Protein AF-A0A1D8UUL6-F1 (afdb_monomer_lite)

Radius of gyration: 11.53 Å; chains: 1; bounding box: 30×19×29 Å

Sequence (70 aa):
MNAEDIDEWLDSWIEDNYERFEDPNQAVSLCLKDASATGIAEADVVDAAGGDLAAHLIAESMAIAEARED

Secondary structure (DSSP, 8-state):
--HHHHHHHHHHHHHHHGGG-SSHHHHHHHHHHHHHHHT--HHHHHHHTTT-HHHHHHHHHHHHHHHHH-

Structure (mmCIF, N/CA/C/O backbone):
data_AF-A0A1D8UUL6-F1
#
_entry.id   AF-A0A1D8UUL6-F1
#
loop_
_atom_site.group_PDB
_atom_site.id
_atom_site.type_symbol
_atom_site.label_atom_id
_atom_site.label_alt_id
_atom_site.label_comp_id
_atom_site.label_asym_id
_atom_site.label_entity_id
_atom_site.label_seq_id
_atom_site.pdbx_PDB_ins_code
_atom_site.Cartn_x
_atom_site.Cartn_y
_atom_site.Cartn_z
_atom_site.occupancy
_atom_site.B_iso_or_equiv
_atom_site.auth_seq_id
_atom_site.auth_comp_id
_atom_site.auth_asym_id
_atom_site.auth_atom_id
_atom_site.pdbx_PDB_model_num
ATOM 1 N N . MET A 1 1 ? -6.914 -7.709 13.670 1.00 79.56 1 MET A N 1
ATOM 2 C CA . MET A 1 1 ? -5.670 -7.841 12.903 1.00 79.56 1 MET A CA 1
ATOM 3 C C . MET A 1 1 ? -4.619 -7.066 13.676 1.00 79.56 1 MET A C 1
ATOM 5 O O . MET A 1 1 ? -4.959 -6.002 14.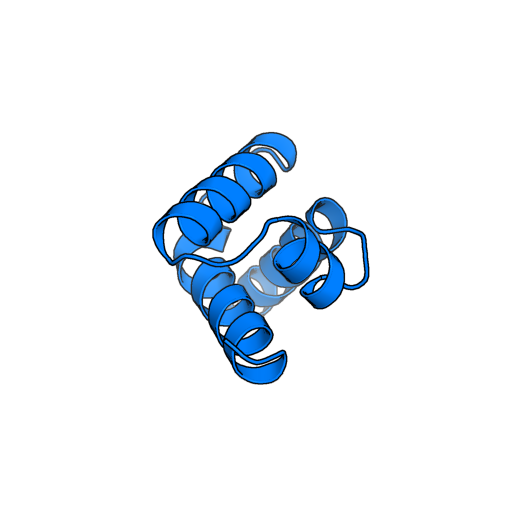187 1.00 79.56 1 MET A O 1
ATOM 9 N N . ASN A 1 2 ? -3.460 -7.661 13.939 1.00 93.00 2 ASN A N 1
ATOM 10 C CA . A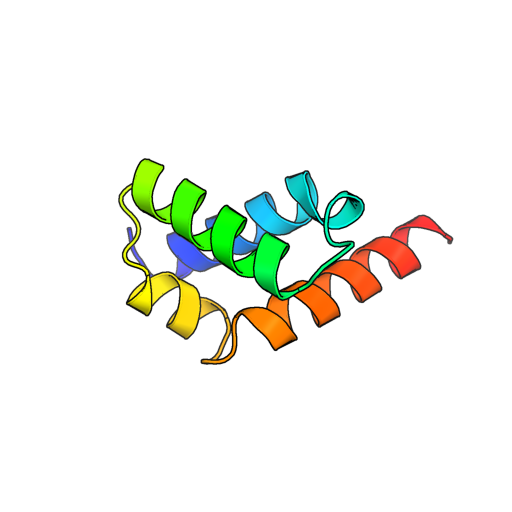SN A 1 2 ? -2.327 -6.963 14.550 1.00 93.00 2 ASN A CA 1
ATOM 11 C C . ASN A 1 2 ? -1.485 -6.276 13.447 1.00 93.00 2 ASN A C 1
ATOM 13 O O . ASN A 1 2 ? -1.853 -6.363 12.284 1.00 93.00 2 ASN A O 1
ATOM 17 N N . ALA A 1 3 ? -0.404 -5.577 13.803 1.00 92.31 3 ALA A N 1
ATOM 18 C CA . ALA A 1 3 ? 0.437 -4.888 12.817 1.00 92.31 3 ALA A CA 1
ATOM 19 C C . ALA A 1 3 ? 1.132 -5.855 11.838 1.00 92.31 3 ALA A C 1
ATOM 21 O O . ALA A 1 3 ? 1.075 -5.635 10.639 1.00 92.31 3 ALA A O 1
ATOM 22 N N . GLU A 1 4 ? 1.687 -6.962 12.336 1.00 95.44 4 GLU A N 1
ATOM 23 C CA . GLU A 1 4 ? 2.350 -7.995 11.521 1.00 95.44 4 GLU A CA 1
ATOM 24 C C . GLU A 1 4 ? 1.376 -8.635 10.518 1.00 95.44 4 GLU A C 1
ATOM 26 O O . GLU A 1 4 ? 1.702 -8.779 9.348 1.00 95.44 4 GLU A O 1
ATOM 31 N N . ASP A 1 5 ? 0.139 -8.919 10.938 1.00 96.88 5 ASP A N 1
ATOM 32 C CA . ASP A 1 5 ? -0.911 -9.430 10.049 1.00 96.88 5 ASP A CA 1
ATOM 33 C C . ASP A 1 5 ? -1.242 -8.434 8.907 1.00 96.88 5 ASP A C 1
ATOM 35 O O . ASP A 1 5 ? -1.681 -8.845 7.833 1.00 96.88 5 ASP A O 1
ATOM 39 N N . ILE A 1 6 ? -1.123 -7.122 9.156 1.00 97.19 6 ILE A N 1
ATOM 40 C CA . ILE A 1 6 ? -1.421 -6.065 8.174 1.00 97.19 6 ILE A CA 1
ATOM 41 C C . ILE A 1 6 ? -0.240 -5.872 7.228 1.00 97.19 6 ILE A C 1
ATOM 43 O O . ILE A 1 6 ? -0.472 -5.733 6.029 1.00 97.19 6 ILE A O 1
ATOM 47 N N . ASP A 1 7 ? 0.987 -5.909 7.748 1.00 96.00 7 ASP A N 1
ATOM 48 C CA . ASP A 1 7 ? 2.211 -5.887 6.944 1.00 96.00 7 ASP A CA 1
ATOM 49 C C . ASP A 1 7 ? 2.220 -7.085 5.978 1.00 96.00 7 ASP A C 1
ATOM 51 O O . ASP A 1 7 ? 2.303 -6.901 4.767 1.00 96.00 7 ASP A O 1
ATOM 55 N N . GLU A 1 8 ? 1.978 -8.306 6.478 1.00 96.94 8 GLU A N 1
ATOM 56 C CA . GLU A 1 8 ? 1.884 -9.513 5.640 1.00 96.94 8 GLU A CA 1
ATOM 57 C C . GLU A 1 8 ? 0.758 -9.427 4.598 1.00 96.94 8 GLU A C 1
ATOM 59 O O . GLU A 1 8 ? 0.898 -9.902 3.463 1.00 96.94 8 GLU A O 1
ATOM 64 N N . TRP A 1 9 ? -0.383 -8.838 4.973 1.00 97.81 9 TRP A N 1
ATOM 65 C CA . TRP A 1 9 ? -1.486 -8.607 4.045 1.00 97.81 9 TRP A CA 1
ATOM 66 C C . TRP A 1 9 ? -1.095 -7.617 2.944 1.00 97.81 9 TRP A C 1
ATOM 68 O O . TRP A 1 9 ? -1.418 -7.860 1.780 1.00 97.81 9 TRP A O 1
ATOM 78 N N . LEU A 1 10 ? -0.420 -6.519 3.298 1.00 97.50 10 LEU A N 1
ATOM 79 C CA . LEU A 1 10 ? -0.005 -5.478 2.363 1.00 97.50 10 LEU A CA 1
ATOM 80 C C . LEU A 1 10 ? 1.035 -6.020 1.380 1.00 97.50 10 LEU A C 1
ATOM 82 O O . LEU A 1 10 ? 0.852 -5.852 0.175 1.00 97.50 10 LEU A O 1
ATOM 86 N N . ASP A 1 11 ? 2.038 -6.747 1.873 1.00 95.88 11 ASP A N 1
ATOM 87 C CA . ASP A 1 11 ? 3.059 -7.402 1.050 1.00 95.88 11 ASP A CA 1
ATOM 88 C C . ASP A 1 11 ? 2.415 -8.369 0.048 1.00 95.88 11 ASP A C 1
ATOM 90 O O . ASP A 1 11 ? 2.611 -8.253 -1.165 1.00 95.88 11 ASP A O 1
ATOM 94 N N . SER A 1 12 ? 1.546 -9.264 0.534 1.00 96.75 12 SER A N 1
ATOM 95 C CA . SER A 1 12 ? 0.827 -10.219 -0.323 1.00 96.75 12 SER A CA 1
ATOM 96 C C . SER A 1 12 ? -0.043 -9.506 -1.364 1.00 96.75 12 SER A C 1
ATOM 98 O O . SER A 1 12 ? -0.104 -9.905 -2.527 1.00 96.75 12 SER A O 1
ATOM 100 N N . TRP A 1 13 ? -0.727 -8.430 -0.963 1.00 96.94 13 TRP A N 1
ATOM 101 C CA . TRP A 1 13 ? -1.568 -7.658 -1.871 1.00 96.94 13 TRP A CA 1
ATOM 102 C C . TRP A 1 13 ? -0.743 -6.985 -2.975 1.00 96.94 13 TRP A C 1
ATOM 104 O O . TRP A 1 13 ? -1.186 -6.959 -4.128 1.00 96.94 13 TRP A O 1
ATOM 114 N N . ILE A 1 14 ? 0.446 -6.466 -2.650 1.00 95.94 14 ILE A N 1
ATOM 115 C CA . ILE A 1 14 ? 1.371 -5.882 -3.626 1.00 95.94 14 ILE A CA 1
ATOM 116 C C . ILE A 1 14 ? 1.846 -6.957 -4.603 1.00 95.94 14 ILE A C 1
ATOM 118 O O . ILE A 1 14 ? 1.719 -6.759 -5.811 1.00 95.94 14 ILE A O 1
ATOM 122 N N . GLU A 1 15 ? 2.313 -8.109 -4.120 1.00 94.44 15 GLU A N 1
ATOM 123 C CA . GLU A 1 15 ? 2.765 -9.216 -4.976 1.00 94.44 15 GLU A CA 1
ATOM 124 C C . GLU A 1 15 ? 1.692 -9.669 -5.981 1.00 94.44 15 GLU A C 1
ATOM 126 O O . GLU A 1 15 ? 1.999 -9.936 -7.149 1.00 94.44 15 GLU A O 1
ATOM 131 N N . ASP A 1 16 ? 0.427 -9.692 -5.557 1.00 95.06 16 ASP A N 1
ATOM 132 C CA . ASP A 1 16 ? -0.712 -10.080 -6.393 1.00 95.06 16 ASP A CA 1
ATOM 133 C C . ASP A 1 16 ? -1.138 -8.997 -7.404 1.00 95.06 16 ASP A C 1
ATOM 135 O O . ASP A 1 16 ? -1.796 -9.306 -8.405 1.00 95.06 16 ASP A O 1
ATOM 139 N N . ASN A 1 17 ? -0.815 -7.720 -7.160 1.00 93.62 17 ASN A N 1
ATOM 140 C CA . ASN A 1 17 ? -1.375 -6.596 -7.922 1.00 93.62 17 ASN A CA 1
ATOM 141 C C . ASN A 1 17 ? -0.348 -5.662 -8.582 1.00 93.62 17 ASN A C 1
ATOM 143 O O . ASN A 1 17 ? -0.780 -4.838 -9.390 1.00 93.62 17 ASN A O 1
ATOM 147 N N . TYR A 1 18 ? 0.958 -5.780 -8.313 1.00 90.75 18 TYR A N 1
ATOM 148 C CA . TYR A 1 18 ? 1.980 -4.819 -8.768 1.00 90.75 18 TYR A CA 1
ATOM 149 C C . TYR A 1 18 ? 1.991 -4.606 -10.296 1.00 90.75 18 TYR A C 1
ATOM 151 O O . TYR A 1 18 ? 2.179 -3.490 -10.775 1.00 90.75 18 TYR A O 1
ATOM 159 N N . GLU A 1 19 ? 1.670 -5.637 -11.087 1.00 89.75 19 GLU A N 1
ATOM 160 C CA . GLU A 1 19 ? 1.566 -5.554 -12.560 1.00 89.75 19 GLU A CA 1
ATOM 161 C C . GLU A 1 19 ? 0.471 -4.586 -13.039 1.00 89.75 19 GLU A C 1
ATOM 163 O O . GLU A 1 19 ? 0.429 -4.205 -14.206 1.00 89.75 19 GLU A O 1
ATOM 168 N N . ARG A 1 20 ? -0.442 -4.197 -12.145 1.00 84.31 20 ARG A N 1
ATOM 169 C CA . ARG A 1 20 ? -1.589 -3.327 -12.421 1.00 84.31 20 ARG A CA 1
ATOM 170 C C . ARG A 1 20 ? -1.331 -1.879 -11.999 1.00 84.31 20 ARG A C 1
ATOM 172 O O . ARG A 1 20 ? -2.235 -1.054 -12.138 1.00 84.31 20 ARG A O 1
ATOM 179 N N . PHE A 1 21 ? -0.150 -1.552 -11.466 1.00 85.38 21 PHE A N 1
ATOM 180 C CA . PHE A 1 21 ? 0.170 -0.219 -10.940 1.00 85.38 21 PHE A CA 1
ATOM 181 C C . PHE A 1 21 ? 0.613 0.737 -12.058 1.00 85.38 21 PHE A C 1
ATOM 183 O O . PHE A 1 21 ? 1.712 1.282 -12.047 1.00 85.38 21 PHE A O 1
ATOM 190 N N . GLU A 1 22 ? -0.258 0.962 -13.044 1.00 77.75 22 GLU A N 1
ATOM 191 C CA . GLU A 1 22 ? -0.006 1.948 -14.106 1.00 77.75 22 GLU A CA 1
ATOM 192 C C . GLU A 1 22 ? -0.222 3.394 -13.616 1.00 77.75 22 GLU A C 1
ATOM 194 O O . GLU A 1 22 ? 0.432 4.323 -14.092 1.00 77.75 22 GLU A O 1
ATOM 199 N N . ASP A 1 23 ? -1.124 3.586 -12.644 1.00 82.69 23 ASP A N 1
ATOM 200 C CA . ASP A 1 23 ? -1.417 4.869 -11.995 1.00 82.69 23 ASP A CA 1
ATOM 201 C C . ASP A 1 23 ? -1.353 4.715 -10.463 1.00 82.69 23 ASP A C 1
ATOM 203 O O . ASP A 1 23 ? -2.172 3.988 -9.884 1.00 82.69 23 ASP A O 1
ATOM 207 N N . PRO A 1 24 ? -0.442 5.432 -9.778 1.00 80.38 24 PRO A N 1
ATOM 208 C CA . PRO A 1 24 ? -0.330 5.406 -8.321 1.00 80.38 24 PRO A CA 1
ATOM 209 C C . PRO A 1 24 ? -1.634 5.716 -7.579 1.00 80.38 24 PRO A C 1
ATOM 211 O O . PRO A 1 24 ? -1.927 5.097 -6.558 1.00 80.38 24 PRO A O 1
ATOM 214 N N . ASN A 1 25 ? -2.461 6.633 -8.089 1.00 87.31 25 ASN A N 1
ATOM 215 C CA . ASN A 1 25 ? -3.723 6.982 -7.429 1.00 87.31 25 ASN A CA 1
ATOM 216 C C . ASN A 1 25 ? -4.738 5.838 -7.518 1.00 87.31 25 ASN A C 1
ATOM 218 O O . ASN A 1 25 ? -5.521 5.610 -6.592 1.00 87.31 25 ASN A O 1
ATOM 222 N N . GLN A 1 26 ? -4.722 5.105 -8.633 1.00 91.06 26 GLN A N 1
ATOM 223 C CA . GLN A 1 26 ? -5.567 3.935 -8.819 1.00 91.06 26 GLN A CA 1
ATOM 224 C C . GLN A 1 26 ? -5.107 2.773 -7.932 1.00 91.06 26 GLN A C 1
ATOM 226 O O . GLN A 1 26 ? -5.957 2.117 -7.330 1.00 91.06 26 GLN A O 1
ATOM 231 N N . ALA A 1 27 ? -3.793 2.555 -7.812 1.00 92.94 27 ALA A N 1
ATOM 232 C CA . ALA A 1 27 ? -3.219 1.532 -6.939 1.00 92.94 27 ALA A CA 1
ATOM 233 C C . ALA A 1 27 ? -3.599 1.770 -5.468 1.00 92.94 27 ALA A C 1
ATOM 235 O O . ALA A 1 27 ? -4.128 0.867 -4.822 1.00 92.94 27 ALA A O 1
ATOM 236 N N . VAL A 1 28 ? -3.457 3.008 -4.977 1.00 96.12 28 VAL A N 1
ATOM 237 C CA . VAL A 1 28 ? -3.894 3.397 -3.623 1.00 96.12 28 VAL A CA 1
ATOM 238 C C . VAL A 1 28 ? -5.389 3.148 -3.433 1.00 96.12 28 VAL A C 1
ATOM 240 O O . VAL A 1 28 ? -5.797 2.511 -2.464 1.00 96.12 28 VAL A O 1
ATOM 243 N N . SER A 1 29 ? -6.225 3.610 -4.370 1.00 95.56 29 SER A N 1
ATOM 244 C CA . SER A 1 29 ? -7.675 3.430 -4.255 1.00 95.56 29 SER A CA 1
ATOM 245 C C . SER A 1 29 ? -8.091 1.958 -4.273 1.00 95.56 29 SER A C 1
ATOM 247 O O . SER A 1 29 ? -9.087 1.616 -3.633 1.00 95.56 29 SER A O 1
ATOM 249 N N . LEU A 1 30 ? -7.390 1.105 -5.023 1.00 95.94 30 LEU A N 1
ATOM 250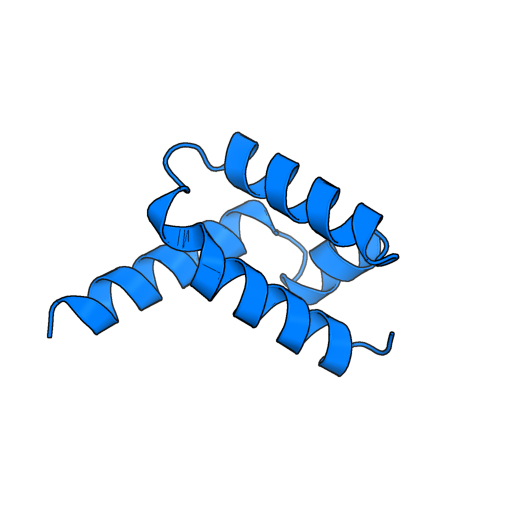 C CA . LEU A 1 30 ? -7.661 -0.329 -5.070 1.00 95.94 30 LEU A CA 1
ATOM 251 C C . LEU A 1 30 ? -7.212 -1.012 -3.773 1.00 95.94 30 LEU A C 1
ATOM 253 O O . LEU A 1 30 ? -8.011 -1.734 -3.183 1.00 95.94 30 LEU A O 1
ATOM 257 N N . CYS A 1 31 ? -6.003 -0.706 -3.297 1.00 97.38 31 CYS A N 1
ATOM 258 C CA . CYS A 1 31 ? -5.453 -1.221 -2.042 1.00 97.38 31 CYS A CA 1
ATOM 259 C C . CYS A 1 31 ? -6.397 -0.944 -0.870 1.00 97.38 31 CYS A C 1
ATOM 261 O O . CYS A 1 31 ? -6.859 -1.865 -0.201 1.00 97.38 31 CYS A O 1
ATOM 263 N N . LEU A 1 32 ? -6.792 0.319 -0.683 1.00 97.81 32 LEU A N 1
ATOM 264 C CA . LEU A 1 32 ? -7.676 0.715 0.416 1.00 97.81 32 LEU A CA 1
ATOM 265 C C . LEU A 1 32 ? -9.074 0.092 0.314 1.00 97.81 32 LEU A C 1
ATOM 267 O O . LEU A 1 32 ? -9.702 -0.225 1.327 1.00 97.81 32 LEU A O 1
ATOM 271 N N . LYS A 1 33 ? -9.575 -0.109 -0.909 1.00 97.62 33 LYS A N 1
ATOM 272 C CA . LYS A 1 33 ? -10.856 -0.783 -1.134 1.00 97.62 33 LYS A CA 1
ATOM 273 C C . LYS A 1 33 ? -10.789 -2.256 -0.727 1.00 97.62 33 LYS A C 1
ATOM 275 O O . LYS A 1 33 ? -11.715 -2.733 -0.067 1.00 97.62 33 LYS A O 1
ATOM 280 N N . ASP A 1 34 ? -9.732 -2.959 -1.115 1.00 97.75 34 ASP A N 1
ATOM 281 C CA . ASP A 1 34 ? -9.561 -4.376 -0.796 1.00 97.75 34 ASP A CA 1
ATOM 282 C C . ASP A 1 34 ? -9.265 -4.571 0.699 1.00 97.75 34 ASP A C 1
ATOM 284 O O . ASP A 1 34 ? -9.867 -5.443 1.325 1.00 97.75 34 ASP A O 1
ATOM 288 N N . ALA A 1 35 ? -8.468 -3.684 1.305 1.00 97.56 35 ALA A N 1
ATOM 289 C CA . ALA A 1 35 ? -8.245 -3.621 2.751 1.00 97.56 35 ALA A CA 1
ATOM 290 C C . ALA A 1 35 ? -9.560 -3.464 3.529 1.00 97.56 35 ALA A C 1
ATOM 292 O O . ALA A 1 35 ? -9.850 -4.187 4.483 1.00 97.56 35 ALA A O 1
ATOM 293 N N . SER A 1 36 ? -10.422 -2.544 3.086 1.00 97.44 36 SER A N 1
ATOM 294 C CA . SER A 1 36 ? -11.725 -2.336 3.717 1.00 97.44 36 SER A CA 1
ATOM 295 C C . SER A 1 36 ? -12.619 -3.577 3.605 1.00 97.44 36 SER A C 1
ATOM 297 O O . SER A 1 36 ? -13.348 -3.898 4.547 1.00 97.44 36 SER A O 1
ATOM 299 N N . ALA A 1 37 ? -12.540 -4.311 2.490 1.00 97.38 37 ALA A N 1
ATOM 300 C CA . ALA A 1 37 ? -13.284 -5.552 2.295 1.00 97.38 37 ALA A CA 1
ATOM 301 C C . ALA A 1 37 ? -12.809 -6.696 3.214 1.00 97.38 37 ALA A C 1
ATOM 303 O O . ALA A 1 37 ? -13.610 -7.573 3.543 1.00 97.38 37 ALA A O 1
ATOM 304 N N . THR A 1 38 ? -11.549 -6.675 3.662 1.00 95.31 38 THR A N 1
ATOM 305 C CA . THR A 1 38 ? -10.989 -7.624 4.643 1.00 95.31 38 THR A CA 1
ATOM 306 C C . THR A 1 38 ? -11.120 -7.147 6.095 1.00 95.31 38 THR A C 1
ATOM 308 O O . THR A 1 38 ? -10.824 -7.901 7.023 1.00 95.31 38 THR A O 1
ATOM 311 N N . GLY A 1 39 ? -11.644 -5.936 6.311 1.00 96.50 39 GLY A N 1
ATOM 312 C CA . GLY A 1 39 ? -11.871 -5.358 7.635 1.00 96.50 39 GLY A CA 1
ATOM 313 C C . GLY A 1 39 ? -10.662 -4.628 8.224 1.00 96.50 39 GLY A C 1
ATOM 314 O O . GLY A 1 39 ? -10.646 -4.386 9.431 1.00 96.50 39 GLY A O 1
ATOM 315 N N . ILE A 1 40 ? -9.674 -4.278 7.398 1.00 97.44 40 ILE A N 1
ATOM 316 C CA . ILE A 1 40 ? -8.520 -3.456 7.776 1.00 97.44 40 ILE A CA 1
ATOM 317 C C . ILE A 1 40 ? -8.907 -1.981 7.632 1.00 97.44 40 ILE A C 1
ATOM 319 O O . ILE A 1 40 ? -9.531 -1.582 6.642 1.00 97.44 40 ILE A O 1
ATOM 323 N N . ALA A 1 41 ? -8.584 -1.158 8.631 1.00 96.94 41 ALA A N 1
ATOM 324 C CA . ALA A 1 41 ? -8.844 0.272 8.545 1.00 96.94 41 ALA A CA 1
ATOM 325 C C . ALA A 1 41 ? -7.805 0.951 7.645 1.00 96.94 41 ALA A C 1
ATOM 327 O O . ALA A 1 41 ? -6.623 0.631 7.697 1.00 96.94 41 ALA A O 1
ATOM 328 N N . GLU A 1 42 ? -8.234 1.953 6.875 1.00 97.31 42 GLU A N 1
ATOM 329 C CA . GLU A 1 42 ? -7.342 2.750 6.018 1.00 97.31 42 GLU A CA 1
ATOM 330 C C . GLU A 1 42 ? -6.137 3.310 6.786 1.00 97.31 42 GLU A C 1
ATOM 332 O O . GLU A 1 42 ? -5.015 3.245 6.297 1.00 97.31 42 GLU A O 1
ATOM 337 N N . ALA A 1 43 ? -6.359 3.807 8.007 1.00 96.88 43 ALA A N 1
ATOM 338 C CA . ALA A 1 43 ? -5.289 4.336 8.847 1.00 96.88 43 ALA A CA 1
ATOM 339 C C . ALA A 1 43 ? -4.218 3.284 9.171 1.00 96.88 43 ALA A C 1
ATOM 341 O O . ALA A 1 43 ? -3.042 3.629 9.200 1.00 96.88 43 ALA A O 1
ATOM 342 N N . ASP A 1 44 ? -4.613 2.023 9.366 1.00 98.00 44 ASP A N 1
ATOM 343 C CA . ASP A 1 44 ? -3.673 0.951 9.687 1.00 98.00 44 ASP A CA 1
ATOM 344 C C . ASP A 1 44 ? -2.858 0.541 8.446 1.00 98.00 44 ASP A C 1
ATOM 346 O O . ASP A 1 44 ? -1.662 0.302 8.556 1.00 98.00 44 ASP A O 1
ATOM 350 N N . VAL A 1 45 ? -3.465 0.539 7.249 1.00 97.62 45 VAL A N 1
ATOM 351 C CA . VAL A 1 45 ? -2.741 0.295 5.980 1.00 97.62 45 VAL A CA 1
ATOM 352 C C . VAL A 1 45 ? -1.725 1.402 5.707 1.00 97.62 45 VAL A C 1
ATOM 354 O O . VAL A 1 45 ? -0.607 1.147 5.267 1.00 97.62 45 VAL A O 1
ATOM 357 N N . VAL A 1 46 ? -2.114 2.654 5.952 1.00 97.25 46 VAL A N 1
ATOM 358 C CA . VAL A 1 46 ? -1.219 3.800 5.766 1.00 97.25 46 VAL A CA 1
ATOM 359 C C . VAL A 1 46 ? -0.067 3.760 6.772 1.00 97.25 46 VAL A C 1
ATOM 361 O O . VAL A 1 46 ? 1.053 4.094 6.396 1.00 97.25 46 VAL A O 1
ATOM 364 N N . ASP A 1 47 ? -0.311 3.338 8.016 1.00 97.50 47 ASP A N 1
ATOM 365 C CA . ASP A 1 47 ? 0.738 3.176 9.033 1.00 97.50 47 ASP A CA 1
ATOM 366 C C . ASP A 1 47 ? 1.714 2.043 8.675 1.00 97.50 47 ASP A C 1
ATOM 368 O O . ASP A 1 47 ? 2.925 2.259 8.715 1.00 97.50 47 ASP A O 1
ATOM 372 N N . ALA A 1 48 ? 1.200 0.895 8.213 1.00 96.69 48 ALA A N 1
ATOM 373 C CA . ALA A 1 48 ? 1.997 -0.224 7.691 1.00 96.69 48 ALA A CA 1
ATOM 374 C C . ALA A 1 48 ? 2.916 0.206 6.531 1.00 96.69 48 ALA A C 1
ATOM 376 O O . ALA A 1 48 ? 4.091 -0.145 6.476 1.00 96.69 48 ALA A O 1
ATOM 377 N N . ALA A 1 49 ? 2.426 1.091 5.659 1.00 96.88 49 ALA A N 1
ATOM 378 C CA . ALA A 1 49 ? 3.212 1.684 4.577 1.00 96.88 49 ALA A CA 1
ATOM 379 C C . ALA A 1 49 ? 4.179 2.809 5.020 1.00 96.88 49 ALA A C 1
ATOM 381 O O . ALA A 1 49 ? 4.721 3.537 4.185 1.00 96.88 49 ALA A O 1
ATOM 382 N N . GLY A 1 50 ? 4.372 3.029 6.324 1.00 95.81 50 GLY A N 1
ATOM 383 C CA . GLY A 1 50 ? 5.247 4.081 6.849 1.00 95.81 50 GLY A CA 1
ATOM 384 C C . GLY A 1 50 ? 4.704 5.505 6.672 1.00 95.81 50 GLY A C 1
ATOM 385 O O . GLY A 1 50 ? 5.472 6.470 6.692 1.00 95.81 50 GLY A O 1
ATOM 386 N N . GLY A 1 51 ? 3.390 5.654 6.495 1.00 95.62 51 GLY A N 1
ATOM 387 C CA . GLY A 1 51 ? 2.687 6.935 6.391 1.00 95.62 51 GLY A CA 1
ATOM 388 C C . GLY A 1 51 ? 2.477 7.462 4.968 1.00 95.62 51 GLY A C 1
ATOM 389 O O . GLY A 1 51 ? 1.743 8.437 4.798 1.00 95.62 51 GLY A O 1
ATOM 390 N N . ASP A 1 52 ? 3.074 6.833 3.950 1.00 95.9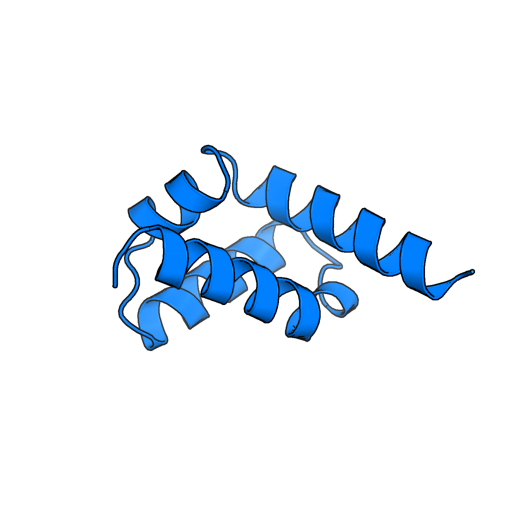4 52 ASP A N 1
ATOM 391 C CA . ASP A 1 52 ? 2.890 7.188 2.536 1.00 95.94 52 ASP A CA 1
ATOM 392 C C . ASP A 1 52 ? 2.661 5.934 1.683 1.00 95.94 52 ASP A C 1
ATOM 394 O O . ASP A 1 52 ? 3.575 5.369 1.078 1.00 95.94 52 ASP A O 1
ATOM 398 N N . LEU A 1 53 ? 1.395 5.512 1.624 1.00 95.94 53 LEU A N 1
ATOM 399 C CA . LEU A 1 53 ? 0.982 4.332 0.868 1.00 95.94 53 LEU A CA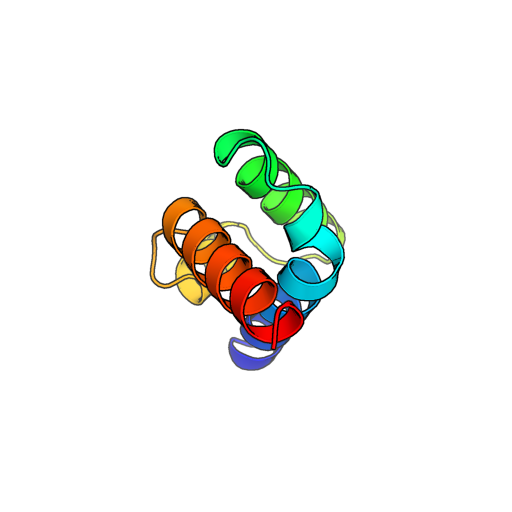 1
ATOM 400 C C . LEU A 1 53 ? 1.308 4.450 -0.626 1.00 95.94 53 LEU A C 1
ATOM 402 O O . LEU A 1 53 ? 1.700 3.466 -1.242 1.00 95.94 53 LEU A O 1
ATOM 406 N N . ALA A 1 54 ? 1.191 5.638 -1.223 1.00 94.38 54 ALA A N 1
ATOM 407 C CA . ALA A 1 54 ? 1.475 5.804 -2.646 1.00 94.38 54 ALA A CA 1
ATOM 408 C C . ALA A 1 54 ? 2.960 5.566 -2.948 1.00 94.38 54 ALA A C 1
ATOM 410 O O . ALA A 1 54 ? 3.290 4.835 -3.882 1.00 94.38 54 ALA A O 1
ATOM 411 N N . ALA A 1 55 ? 3.848 6.165 -2.149 1.00 94.12 55 ALA A N 1
ATOM 412 C CA . ALA A 1 55 ? 5.287 5.986 -2.302 1.00 94.12 55 ALA A CA 1
ATOM 413 C C . ALA A 1 55 ? 5.711 4.532 -2.057 1.00 94.12 55 ALA A C 1
ATOM 415 O O . ALA A 1 55 ? 6.512 3.997 -2.825 1.00 94.12 55 ALA A O 1
ATOM 416 N N . HIS A 1 56 ? 5.142 3.891 -1.034 1.00 95.56 56 HIS A N 1
ATOM 417 C CA . HIS A 1 56 ? 5.422 2.497 -0.703 1.00 95.56 56 HIS A CA 1
ATOM 418 C C . HIS A 1 56 ? 5.023 1.543 -1.842 1.00 95.56 56 HIS A C 1
ATOM 420 O O . HIS A 1 56 ? 5.863 0.791 -2.329 1.00 95.56 56 HIS A O 1
ATOM 426 N N . LEU A 1 57 ? 3.793 1.653 -2.363 1.00 94.94 57 LEU A N 1
ATOM 427 C CA . LEU A 1 57 ? 3.310 0.812 -3.467 1.00 94.94 57 LEU A CA 1
ATOM 428 C C . LEU A 1 57 ? 4.187 0.918 -4.726 1.00 94.94 57 LEU A C 1
ATOM 430 O O . LEU A 1 57 ? 4.439 -0.089 -5.388 1.00 94.94 57 LEU A O 1
ATOM 434 N N . ILE A 1 58 ? 4.664 2.122 -5.065 1.00 92.62 58 ILE A N 1
ATOM 435 C CA . ILE A 1 58 ? 5.570 2.328 -6.206 1.00 92.62 58 ILE A CA 1
ATOM 436 C C . ILE A 1 58 ? 6.923 1.654 -5.948 1.00 92.62 58 ILE A C 1
ATOM 438 O O . ILE A 1 58 ? 7.420 0.950 -6.827 1.00 92.62 58 ILE A O 1
ATOM 442 N N . ALA A 1 59 ? 7.515 1.876 -4.770 1.00 93.31 59 ALA A N 1
ATOM 443 C CA . ALA A 1 59 ? 8.834 1.350 -4.427 1.00 93.31 59 ALA A CA 1
ATOM 444 C C . ALA A 1 59 ? 8.863 -0.185 -4.465 1.00 93.31 59 ALA A C 1
ATOM 446 O O . ALA A 1 59 ? 9.717 -0.759 -5.141 1.00 93.31 59 ALA A O 1
ATOM 447 N N . GLU A 1 60 ? 7.889 -0.832 -3.825 1.00 95.06 60 GLU A N 1
ATOM 448 C CA . GLU A 1 60 ? 7.790 -2.294 -3.797 1.00 95.06 60 GLU A CA 1
ATOM 449 C C . GLU A 1 60 ? 7.531 -2.870 -5.195 1.00 95.06 60 GLU A C 1
ATOM 451 O O . GLU A 1 60 ? 8.158 -3.844 -5.605 1.00 95.06 60 GLU A O 1
ATOM 456 N N . SER A 1 61 ? 6.686 -2.220 -6.001 1.00 90.81 61 SER A N 1
ATOM 457 C CA . SER A 1 61 ? 6.411 -2.686 -7.369 1.00 90.81 61 SER A CA 1
ATOM 458 C C . SER A 1 61 ? 7.623 -2.619 -8.282 1.00 90.81 61 SER A C 1
ATOM 460 O O . SER A 1 61 ? 7.821 -3.511 -9.106 1.00 90.81 61 SER A O 1
ATOM 462 N N . MET A 1 62 ? 8.440 -1.571 -8.143 1.00 90.75 62 MET A N 1
ATOM 463 C CA . MET A 1 62 ? 9.708 -1.465 -8.862 1.00 90.75 62 MET A CA 1
ATOM 464 C C . MET A 1 62 ? 10.679 -2.560 -8.417 1.00 90.75 62 MET A C 1
ATOM 466 O O . MET A 1 62 ? 11.278 -3.209 -9.270 1.00 90.75 62 MET A O 1
ATOM 470 N N . ALA A 1 63 ? 10.787 -2.812 -7.109 1.00 92.31 63 ALA A N 1
ATOM 471 C CA . ALA A 1 63 ? 11.661 -3.852 -6.572 1.00 92.31 63 ALA A CA 1
ATOM 472 C C . ALA A 1 63 ? 11.259 -5.258 -7.056 1.00 92.31 63 ALA A C 1
ATOM 474 O O . ALA A 1 63 ? 12.116 -6.042 -7.462 1.00 92.31 63 ALA A O 1
ATOM 475 N N . ILE A 1 64 ? 9.957 -5.565 -7.080 1.00 91.31 64 ILE A N 1
ATOM 476 C CA . ILE A 1 64 ? 9.430 -6.840 -7.591 1.00 91.31 64 ILE A CA 1
ATOM 477 C C . ILE A 1 64 ? 9.683 -6.976 -9.095 1.00 91.31 64 ILE A C 1
ATOM 479 O O . ILE A 1 64 ? 10.077 -8.051 -9.552 1.00 91.31 64 ILE A O 1
ATOM 483 N N . ALA A 1 65 ? 9.462 -5.910 -9.870 1.00 89.25 65 ALA A N 1
ATOM 484 C CA . ALA A 1 65 ? 9.720 -5.919 -11.307 1.00 89.25 65 ALA A CA 1
ATOM 485 C C . ALA A 1 65 ? 11.205 -6.176 -11.607 1.00 89.25 65 ALA A C 1
ATOM 487 O O . ALA A 1 65 ? 11.507 -7.078 -12.385 1.00 89.25 65 ALA A O 1
ATOM 488 N N . GLU A 1 66 ? 12.118 -5.466 -10.934 1.00 90.31 66 GLU A N 1
ATOM 489 C CA . GLU A 1 66 ? 13.568 -5.666 -11.068 1.00 90.31 66 GLU A CA 1
ATOM 490 C C . GLU A 1 66 ? 13.981 -7.100 -10.696 1.00 90.31 66 GLU A C 1
ATOM 492 O O . GLU A 1 66 ? 14.743 -7.733 -11.422 1.00 90.31 66 GLU A O 1
ATOM 497 N N . ALA A 1 67 ? 13.425 -7.659 -9.616 1.00 90.44 67 ALA A N 1
ATOM 498 C CA . ALA A 1 67 ? 13.736 -9.018 -9.170 1.00 90.44 67 ALA A CA 1
ATOM 499 C C . ALA A 1 67 ? 13.253 -10.128 -10.128 1.00 90.44 67 ALA A C 1
ATOM 501 O O . ALA A 1 67 ? 13.734 -11.256 -10.034 1.00 90.44 67 ALA A O 1
ATOM 502 N N . ARG A 1 68 ? 12.295 -9.844 -11.023 1.00 84.69 68 ARG A N 1
ATOM 503 C CA . ARG A 1 68 ? 11.791 -10.803 -12.028 1.00 84.69 68 ARG A CA 1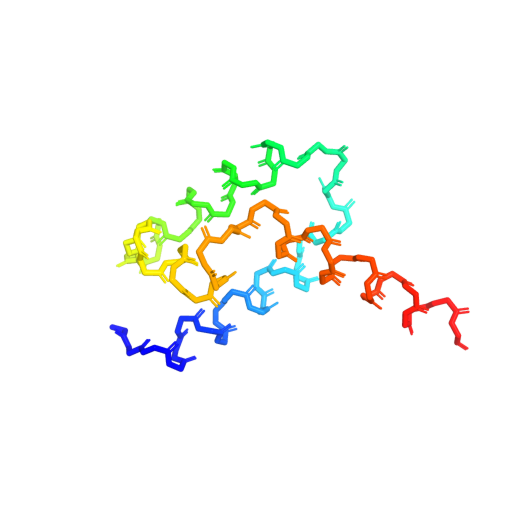
ATOM 504 C C . ARG A 1 68 ? 12.559 -10.769 -13.352 1.00 84.69 68 ARG A C 1
ATOM 506 O O . ARG A 1 68 ? 12.365 -11.671 -14.168 1.00 84.69 68 ARG A O 1
ATOM 513 N N . GLU A 1 69 ? 13.361 -9.734 -13.596 1.00 75.62 69 GLU A N 1
ATOM 514 C CA . GLU A 1 69 ? 14.132 -9.573 -14.837 1.00 75.62 69 GLU A CA 1
ATOM 515 C C . GLU A 1 69 ? 15.527 -10.237 -14.792 1.00 75.62 69 GLU A C 1
ATOM 517 O O . GLU A 1 69 ? 16.156 -10.371 -15.846 1.00 75.62 69 GLU A O 1
ATOM 522 N N . ASP A 1 70 ? 15.974 -10.693 -13.616 1.00 54.50 70 ASP A N 1
ATOM 523 C CA . ASP A 1 70 ? 17.202 -11.483 -13.377 1.00 54.50 70 ASP A CA 1
ATOM 524 C C . ASP A 1 70 ? 16.953 -13.011 -13.398 1.00 54.50 70 ASP A C 1
ATOM 526 O O . ASP A 1 70 ? 17.830 -13.755 -13.908 1.00 54.50 70 ASP A O 1
#

Foldseek 3Di:
DDLVVLLVVLLVLLVVCLVVPPDLVVVLVVSCVVCVVVVHHNVSNCVSQVNDNSVSSVVSSVVVVVVVVD

pLDDT: mean 92.88, std 6.91, range [54.5, 98.0]

Organism: NCBI:txid153496